Protein AF-A0A954R7M9-F1 (afdb_monomer)

pLDDT: mean 85.16, std 16.56, range [44.38, 98.75]

Sequence (136 aa):
MPFRSSNTMTMVAALWLSSCLFTLSLAQTPRSELFAELARVADGQTDAAPILQKLIHSRPGHLQLPPGTYRLERTVEIDLAQTGYLSLTGSSASQLVMSGAGPALRFKGSHFKSADPPGFSEQVWDQERMPVVKGI

Secondary structure (DSSP, 8-state):
---------------------------PPPHHHHHHHHHHTTEEEEE-HHHHHHHHHT--SEEEPPSEEEEESSPEEEEHHHH-S-EEE--TTEEEEE-SSS-SEEEE----S-SSGGGS-HHHHHH-PPPEEE--

Mean predicted aligned error: 10.74 Å

Foldseek 3Di:
DDDDDDDDDDDDDDDPDDPPPPPPPPPLDDVVVLLVVLVVQLAQPRANQVSLLSNQLVLPLEAEHEAGEHEHQDEREREQLRNFEYEYEYDLRYYYHYDHPDDNYDYDYDQDFDPDPVSDDPSCVRGVPDHHYYND

Radius of gyration: 27.29 Å; Cα contacts (8 Å, |Δi|>4): 220; chains: 1; bounding box: 77×72×41 Å

Structure (mmCIF, N/CA/C/O backbone):
data_AF-A0A954R7M9-F1
#
_entry.id   AF-A0A954R7M9-F1
#
loop_
_atom_site.group_PDB
_atom_site.id
_atom_site.type_symbol
_atom_site.label_atom_id
_atom_site.label_alt_id
_atom_site.label_comp_id
_atom_site.label_asym_id
_atom_site.label_entity_id
_atom_site.label_seq_id
_atom_site.pdbx_PDB_ins_code
_atom_site.Cartn_x
_atom_site.Cartn_y
_atom_site.Cartn_z
_atom_site.occupancy
_atom_site.B_iso_or_equiv
_atom_site.auth_seq_id
_atom_site.auth_comp_id
_atom_site.auth_asym_id
_atom_site.auth_atom_id
_atom_site.pdbx_PDB_model_num
ATOM 1 N N . MET A 1 1 ? 61.891 55.472 -21.941 1.00 47.22 1 MET A N 1
ATOM 2 C CA . MET A 1 1 ? 61.261 56.573 -21.169 1.00 47.22 1 MET A CA 1
ATOM 3 C C . MET A 1 1 ? 60.443 57.421 -22.134 1.00 47.22 1 MET A C 1
ATOM 5 O O . MET A 1 1 ? 60.923 57.533 -23.257 1.00 47.22 1 MET A O 1
ATOM 9 N N . PRO A 1 2 ? 59.318 58.063 -21.756 1.00 63.47 2 PRO A N 1
ATOM 10 C CA . PRO A 1 2 ? 58.515 58.034 -20.516 1.00 63.47 2 PRO A CA 1
ATOM 11 C C . PRO A 1 2 ? 57.087 57.478 -20.838 1.00 63.47 2 PRO A C 1
ATOM 13 O O . PRO A 1 2 ? 56.905 56.943 -21.918 1.00 63.47 2 PRO A O 1
ATOM 16 N N . PHE A 1 3 ? 56.027 57.439 -20.030 1.00 44.38 3 PHE A N 1
ATOM 17 C CA . PHE A 1 3 ? 55.562 58.266 -18.926 1.00 44.38 3 PHE A CA 1
ATOM 18 C C . PHE A 1 3 ? 54.542 57.470 -18.082 1.00 44.38 3 PHE A C 1
ATOM 20 O O . PHE A 1 3 ? 53.821 56.606 -18.570 1.00 44.38 3 PHE A O 1
ATOM 27 N N . ARG A 1 4 ? 54.552 57.785 -16.792 1.00 57.09 4 ARG A N 1
ATOM 28 C CA . ARG A 1 4 ? 53.851 57.209 -15.639 1.00 57.09 4 ARG A CA 1
ATOM 29 C C . ARG A 1 4 ? 52.415 57.731 -15.523 1.00 57.09 4 ARG A C 1
ATOM 31 O O . ARG A 1 4 ? 52.211 58.913 -15.760 1.00 57.09 4 ARG A O 1
ATOM 38 N N . SER A 1 5 ? 51.478 56.914 -15.033 1.00 52.69 5 SER A N 1
ATOM 39 C CA . SER A 1 5 ? 50.263 57.325 -14.290 1.00 52.69 5 SER A CA 1
ATOM 40 C C . SER A 1 5 ? 49.379 56.087 -14.071 1.00 52.69 5 SER A C 1
ATOM 42 O O . SER A 1 5 ? 49.219 55.319 -15.006 1.00 52.69 5 SER A O 1
ATOM 44 N N . SER A 1 6 ? 48.741 55.804 -12.940 1.00 55.00 6 SER A N 1
ATOM 45 C CA . SER A 1 6 ? 48.751 56.315 -11.567 1.00 55.00 6 SER A CA 1
ATOM 46 C C . SER A 1 6 ? 47.787 55.411 -10.767 1.00 55.00 6 SER A C 1
ATOM 48 O O . SER A 1 6 ? 46.896 54.826 -11.369 1.00 55.00 6 SER A O 1
ATOM 50 N N . ASN A 1 7 ? 47.994 55.329 -9.444 1.00 52.09 7 ASN A N 1
ATOM 51 C CA . ASN A 1 7 ? 46.965 55.356 -8.386 1.00 52.09 7 ASN A CA 1
ATOM 52 C C . ASN A 1 7 ? 45.834 54.294 -8.392 1.00 52.09 7 ASN A C 1
ATOM 54 O O . ASN A 1 7 ? 45.242 53.979 -9.405 1.00 52.09 7 ASN A O 1
ATOM 58 N N . THR A 1 8 ? 45.359 53.723 -7.290 1.00 56.16 8 THR A N 1
ATOM 59 C CA . THR A 1 8 ? 45.577 53.883 -5.848 1.00 56.16 8 THR A CA 1
ATOM 60 C C . THR A 1 8 ? 44.835 52.710 -5.212 1.00 56.16 8 THR A C 1
ATOM 62 O O . THR A 1 8 ? 43.708 52.402 -5.589 1.00 56.16 8 THR A O 1
ATOM 65 N N . MET A 1 9 ? 45.476 52.066 -4.247 1.00 52.47 9 MET A N 1
ATOM 66 C CA . MET A 1 9 ? 44.908 51.036 -3.389 1.00 52.47 9 MET A CA 1
ATOM 67 C C . MET A 1 9 ? 43.869 51.685 -2.461 1.00 52.47 9 MET A C 1
ATOM 69 O O . MET A 1 9 ? 44.231 52.514 -1.629 1.00 52.47 9 MET A O 1
ATOM 73 N N . THR A 1 10 ? 42.587 51.344 -2.604 1.00 55.53 10 THR A N 1
ATOM 74 C CA . THR A 1 10 ? 41.537 51.754 -1.658 1.00 55.53 10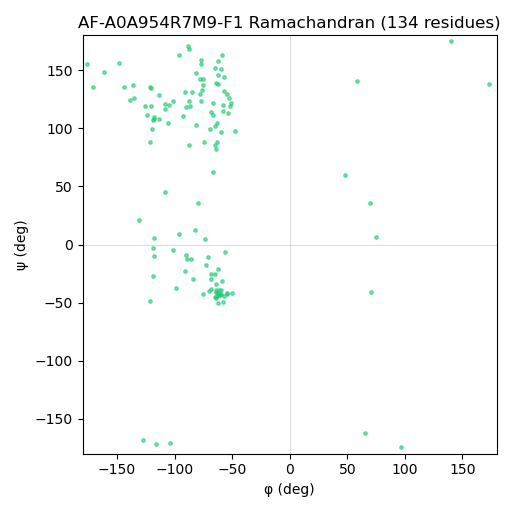 THR A CA 1
ATOM 75 C C . THR A 1 10 ? 40.921 50.506 -1.043 1.00 55.53 10 THR A C 1
ATOM 77 O O . THR A 1 10 ? 40.207 49.751 -1.698 1.00 55.53 10 THR A O 1
ATOM 80 N N . MET A 1 11 ? 41.258 50.284 0.229 1.00 50.91 11 MET A N 1
ATOM 81 C CA . MET A 1 11 ? 40.580 49.353 1.125 1.00 50.91 11 MET A CA 1
ATOM 82 C C . MET A 1 11 ? 39.078 49.650 1.144 1.00 50.91 11 MET A C 1
ATOM 84 O O . MET A 1 11 ? 38.679 50.760 1.490 1.00 50.91 11 MET A O 1
ATOM 88 N N . VAL A 1 12 ? 38.249 48.642 0.871 1.00 55.72 12 VAL A N 1
ATOM 89 C CA . VAL A 1 12 ? 36.844 48.635 1.292 1.00 55.72 12 VAL A CA 1
ATOM 90 C C . VAL A 1 12 ? 36.651 47.422 2.189 1.00 55.72 12 VAL A C 1
ATOM 92 O O . VAL A 1 12 ? 36.540 46.286 1.734 1.00 55.72 12 VAL A O 1
ATOM 95 N N . ALA A 1 13 ? 36.666 47.685 3.493 1.00 53.31 13 ALA A N 1
ATOM 96 C CA . ALA A 1 13 ? 36.197 46.767 4.513 1.00 53.31 13 ALA A CA 1
ATOM 97 C C . ALA A 1 13 ? 34.670 46.660 4.386 1.00 53.31 13 ALA A C 1
ATOM 99 O O . ALA A 1 13 ? 33.940 47.547 4.824 1.00 53.31 13 ALA A O 1
ATOM 100 N N . ALA A 1 14 ? 34.188 45.597 3.745 1.00 50.03 14 ALA A N 1
ATOM 101 C CA . ALA A 1 14 ? 32.770 45.272 3.708 1.00 50.03 14 ALA A CA 1
ATOM 102 C C . ALA A 1 14 ? 32.449 44.313 4.861 1.00 50.03 14 ALA A C 1
ATOM 104 O O . ALA A 1 14 ? 32.891 43.164 4.888 1.00 50.03 14 ALA A O 1
ATOM 105 N N . LEU A 1 15 ? 31.703 44.836 5.834 1.00 49.03 15 LEU A N 1
ATOM 106 C CA . LEU A 1 15 ? 31.050 44.093 6.903 1.00 49.03 15 LEU A CA 1
ATOM 107 C C . LEU A 1 15 ? 30.182 42.978 6.306 1.00 49.03 15 LEU A C 1
ATOM 109 O O . LEU A 1 15 ? 29.170 43.247 5.661 1.00 49.03 15 LEU A O 1
ATOM 113 N N . TRP A 1 16 ? 30.560 41.727 6.553 1.00 50.31 16 TRP A N 1
ATOM 114 C CA . TRP A 1 16 ? 29.715 40.571 6.274 1.00 50.31 16 TRP A CA 1
ATOM 115 C C . TRP A 1 16 ? 28.603 40.513 7.325 1.00 50.31 16 TRP A C 1
ATOM 117 O O . TRP A 1 16 ? 28.757 39.905 8.383 1.00 50.31 16 TRP A O 1
ATOM 127 N N . LEU A 1 17 ? 27.486 41.196 7.058 1.00 51.44 17 LEU A N 1
ATOM 128 C CA . LEU A 1 17 ? 26.254 40.989 7.810 1.00 51.44 17 LEU A CA 1
ATOM 129 C C . LEU A 1 17 ? 25.727 39.581 7.528 1.00 51.44 17 LEU A C 1
ATOM 131 O O . LEU A 1 17 ? 25.466 39.196 6.390 1.00 51.44 17 LEU A O 1
ATOM 135 N N . SER A 1 18 ? 25.597 38.841 8.622 1.00 55.69 18 SER A N 1
ATOM 136 C CA . SER A 1 18 ? 25.050 37.500 8.750 1.00 55.69 18 SER A CA 1
ATOM 137 C C . SER A 1 18 ? 23.706 37.355 8.024 1.00 55.69 18 SER A C 1
ATOM 139 O O . SER A 1 18 ? 22.653 37.714 8.549 1.00 55.69 18 SER A O 1
ATOM 141 N N . SER A 1 19 ? 23.739 36.823 6.802 1.00 52.59 19 SER A N 1
ATOM 142 C CA . SER A 1 19 ? 22.554 36.309 6.123 1.00 52.59 19 SER A CA 1
ATOM 143 C C . SER A 1 19 ? 22.392 34.852 6.542 1.00 52.59 19 SER A C 1
ATOM 145 O O . SER A 1 19 ? 22.896 33.936 5.891 1.00 52.59 19 SER A O 1
ATOM 147 N N . CYS A 1 20 ? 21.726 34.636 7.680 1.00 49.03 20 CYS A N 1
ATOM 148 C CA . CYS A 1 20 ? 21.123 33.345 7.994 1.00 49.03 20 CYS A CA 1
ATOM 149 C C . CYS A 1 20 ? 20.022 33.092 6.958 1.00 49.03 20 CYS A C 1
ATOM 151 O O . CYS A 1 20 ? 18.845 33.366 7.186 1.00 49.03 20 CYS A O 1
ATOM 153 N N . LEU A 1 21 ? 20.427 32.595 5.791 1.00 55.34 21 LEU A N 1
ATOM 1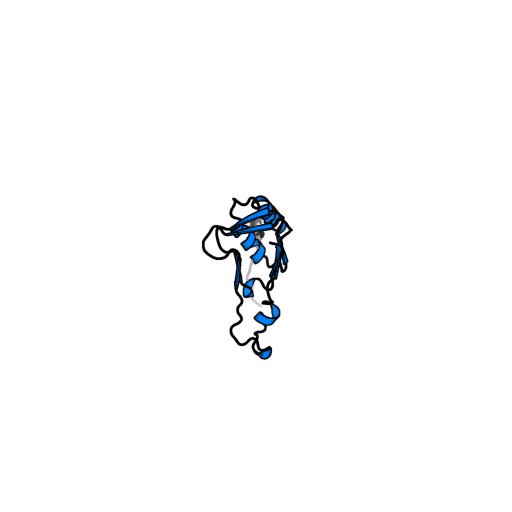54 C CA . LEU A 1 21 ? 19.556 31.935 4.837 1.00 55.34 21 LEU A CA 1
ATOM 155 C C . LEU A 1 21 ? 18.966 30.730 5.565 1.00 55.34 21 LEU A C 1
ATOM 157 O O . LEU A 1 21 ? 19.605 29.685 5.692 1.00 55.34 21 LEU A O 1
ATOM 161 N N . PHE A 1 22 ? 17.761 30.910 6.100 1.00 55.62 22 PHE A N 1
ATOM 162 C CA . PHE A 1 22 ? 16.929 29.829 6.599 1.00 55.62 22 PHE A CA 1
ATOM 163 C C . PHE A 1 22 ? 16.605 28.957 5.386 1.00 55.62 22 PHE A C 1
ATOM 165 O O . PHE A 1 22 ? 15.660 29.204 4.638 1.00 55.62 22 PHE A O 1
ATOM 172 N N . THR A 1 23 ? 17.480 27.995 5.112 1.00 59.47 23 THR A N 1
ATOM 173 C CA . THR A 1 23 ? 17.232 26.970 4.113 1.00 59.47 23 THR A CA 1
ATOM 174 C C . THR A 1 23 ? 16.050 26.174 4.639 1.00 59.47 23 THR A C 1
ATOM 176 O O . THR A 1 23 ? 16.165 25.396 5.583 1.00 59.47 23 THR A O 1
ATOM 179 N N . LEU A 1 24 ? 14.870 26.442 4.079 1.00 52.69 24 LEU A N 1
ATOM 180 C CA . LEU A 1 24 ? 13.691 25.621 4.284 1.00 52.69 24 LEU A CA 1
ATOM 181 C C . LEU A 1 24 ? 14.010 24.263 3.654 1.00 52.69 24 LEU A C 1
ATOM 183 O O . LEU A 1 24 ? 13.776 24.035 2.469 1.00 52.69 24 LEU A O 1
ATOM 187 N N . SER A 1 25 ? 14.658 23.396 4.429 1.00 54.72 25 SER A N 1
ATOM 188 C CA . SER A 1 25 ? 14.875 22.010 4.058 1.00 54.72 25 SER A CA 1
ATOM 189 C C . SER A 1 25 ? 13.493 21.418 3.826 1.00 54.72 25 SER A C 1
ATOM 191 O O . SER A 1 25 ? 12.685 21.345 4.755 1.00 54.72 25 SER A O 1
ATOM 193 N N . LEU A 1 26 ? 13.203 21.030 2.583 1.00 58.62 26 LEU A N 1
ATOM 194 C CA . LEU A 1 26 ? 12.094 20.142 2.247 1.00 58.62 26 LEU A CA 1
ATOM 195 C C . LEU A 1 26 ? 12.409 18.762 2.838 1.00 58.62 26 LEU A C 1
ATOM 197 O O . LEU A 1 26 ? 12.629 17.796 2.110 1.00 58.62 26 LEU A O 1
ATOM 201 N N . ALA A 1 27 ? 12.526 18.684 4.162 1.00 63.06 27 ALA A N 1
ATOM 202 C CA . ALA A 1 27 ? 12.742 17.444 4.866 1.00 63.06 27 ALA A CA 1
ATOM 203 C C . ALA A 1 27 ? 11.506 16.592 4.593 1.00 63.06 27 ALA A C 1
ATOM 205 O O . ALA A 1 27 ? 10.411 16.866 5.084 1.00 63.06 27 ALA A O 1
ATOM 206 N N . GLN A 1 28 ? 11.673 15.603 3.719 1.00 71.69 28 GLN A N 1
ATOM 207 C CA . GLN A 1 28 ? 10.660 14.589 3.491 1.00 71.69 28 GLN A CA 1
ATOM 208 C C . GLN A 1 28 ? 10.329 13.969 4.849 1.00 71.69 28 GLN A C 1
ATOM 210 O O . GLN A 1 28 ? 11.244 13.588 5.581 1.00 71.69 28 GLN A O 1
ATOM 215 N N . THR A 1 29 ? 9.038 13.893 5.189 1.00 81.75 29 THR A N 1
ATOM 216 C CA . THR A 1 29 ? 8.591 13.247 6.427 1.00 81.75 29 THR A CA 1
ATOM 217 C C . THR A 1 29 ? 9.231 11.861 6.506 1.00 81.75 29 THR A C 1
ATOM 219 O O . THR A 1 29 ? 9.059 11.064 5.573 1.00 81.75 29 THR A O 1
ATOM 222 N N . PRO A 1 30 ? 10.001 11.562 7.565 1.00 91.38 30 PRO A N 1
ATOM 223 C CA . PRO A 1 30 ? 10.681 10.288 7.664 1.00 91.38 30 PRO A CA 1
ATOM 224 C C . PRO A 1 30 ? 9.648 9.164 7.707 1.00 91.38 30 PRO A C 1
ATOM 226 O O . PRO A 1 30 ? 8.561 9.289 8.274 1.00 91.38 30 PRO A O 1
ATOM 229 N N . ARG A 1 31 ? 9.994 8.021 7.113 1.00 91.00 31 ARG A N 1
ATOM 230 C CA . ARG A 1 31 ? 9.063 6.893 6.983 1.00 91.00 31 ARG A CA 1
ATOM 231 C C . ARG A 1 31 ? 8.548 6.394 8.340 1.00 91.00 31 ARG A C 1
ATOM 233 O O . ARG A 1 31 ? 7.411 5.947 8.427 1.00 91.00 31 ARG A O 1
ATOM 240 N N . SER A 1 32 ? 9.356 6.501 9.396 1.00 93.50 32 SER A N 1
ATOM 241 C CA . SER A 1 32 ? 8.961 6.168 10.770 1.00 93.50 32 SER A CA 1
ATOM 242 C C . SER A 1 32 ? 7.781 7.002 11.268 1.00 93.50 32 SER A C 1
ATOM 244 O O . SER A 1 32 ? 6.890 6.462 11.917 1.00 93.50 32 SER A O 1
ATOM 246 N N . GLU A 1 33 ? 7.739 8.292 10.933 1.00 95.06 33 GLU A N 1
ATOM 247 C CA . GLU A 1 33 ? 6.620 9.167 11.287 1.00 95.06 33 GLU A CA 1
ATOM 248 C C . GLU A 1 33 ? 5.366 8.818 10.487 1.00 95.06 33 GLU A C 1
ATOM 250 O O . GLU A 1 33 ? 4.286 8.745 11.066 1.00 95.06 33 GLU A O 1
ATOM 255 N N . LEU A 1 34 ? 5.505 8.497 9.194 1.00 95.94 34 LEU A N 1
ATOM 256 C CA . LEU A 1 34 ? 4.376 8.033 8.379 1.00 95.94 34 LEU A CA 1
ATOM 257 C C . LEU A 1 34 ? 3.769 6.731 8.919 1.00 95.94 34 LEU A C 1
ATOM 259 O O . LEU A 1 34 ? 2.553 6.580 8.919 1.00 95.94 34 LEU A O 1
ATOM 263 N N . PHE A 1 35 ? 4.589 5.794 9.402 1.00 95.44 35 PHE A N 1
ATOM 264 C CA . PHE A 1 35 ? 4.087 4.575 10.045 1.00 95.44 35 PHE A CA 1
ATOM 265 C C . PHE A 1 35 ? 3.407 4.851 11.387 1.00 95.44 35 PHE A C 1
ATOM 267 O O . PHE A 1 35 ? 2.390 4.228 11.687 1.00 95.44 35 PHE A O 1
ATOM 274 N N . ALA A 1 36 ? 3.938 5.780 12.185 1.00 96.12 36 ALA A N 1
ATOM 275 C CA . ALA A 1 36 ? 3.298 6.194 13.429 1.00 96.12 36 ALA A CA 1
ATOM 276 C C . ALA A 1 36 ? 1.935 6.853 13.163 1.00 96.12 36 ALA A C 1
ATOM 278 O O . ALA A 1 36 ? 0.957 6.554 13.846 1.00 96.12 36 ALA A O 1
ATOM 279 N N . GLU A 1 37 ? 1.847 7.704 12.140 1.00 96.69 37 GLU A N 1
ATOM 280 C CA . GLU A 1 37 ? 0.593 8.308 11.690 1.00 96.69 37 GLU A CA 1
ATOM 281 C C . GLU A 1 37 ? -0.380 7.244 11.168 1.00 96.69 37 GLU A C 1
ATOM 283 O O . GLU A 1 37 ? -1.535 7.217 11.589 1.00 96.69 37 GLU A O 1
ATOM 288 N N . LEU A 1 38 ? 0.098 6.306 10.341 1.00 96.50 38 LEU A N 1
ATOM 289 C CA . LEU A 1 38 ? -0.703 5.197 9.824 1.00 96.50 38 LEU A CA 1
ATOM 290 C C . LEU A 1 38 ? -1.310 4.360 10.961 1.00 96.50 38 LEU A C 1
ATOM 292 O O . LEU A 1 38 ? -2.486 4.018 10.913 1.00 96.50 38 LEU A O 1
ATOM 296 N N . ALA A 1 39 ? -0.528 4.047 11.996 1.00 95.31 39 ALA A N 1
ATOM 297 C CA . ALA A 1 39 ? -1.010 3.293 13.151 1.00 95.31 39 ALA A CA 1
ATOM 298 C C . ALA A 1 39 ? -2.096 4.047 13.936 1.00 95.31 39 ALA A C 1
ATOM 300 O O . ALA A 1 39 ? -3.027 3.426 14.442 1.00 95.31 39 ALA A O 1
ATOM 301 N N . ARG A 1 40 ? -2.015 5.382 14.013 1.00 96.88 40 ARG A N 1
ATOM 302 C CA . ARG A 1 40 ? -3.030 6.209 14.687 1.00 96.88 40 ARG A CA 1
ATOM 303 C C . ARG A 1 40 ? -4.369 6.236 13.956 1.00 96.88 40 ARG A C 1
ATOM 305 O O . ARG A 1 40 ? -5.384 6.399 14.619 1.00 96.88 40 ARG A O 1
ATOM 312 N N . VAL A 1 41 ? -4.367 6.092 12.630 1.00 97.50 41 VAL A N 1
ATOM 313 C CA . VAL A 1 41 ? -5.583 6.094 11.792 1.00 97.50 41 VAL A CA 1
ATOM 314 C C . VAL A 1 41 ? -6.102 4.686 11.481 1.00 97.50 41 VAL A C 1
ATOM 316 O O . VAL A 1 41 ? -7.002 4.520 10.665 1.00 97.50 41 VAL A O 1
ATOM 319 N N . ALA A 1 42 ? -5.547 3.651 12.118 1.00 96.44 42 ALA A N 1
ATOM 320 C CA . ALA A 1 42 ? -5.960 2.257 11.948 1.00 96.44 42 ALA A CA 1
ATOM 321 C C . ALA A 1 42 ? -7.239 1.911 12.751 1.00 96.44 42 ALA A C 1
ATOM 323 O O . ALA A 1 42 ? -7.367 0.814 13.302 1.00 96.44 42 ALA A O 1
ATOM 324 N N . ASP A 1 43 ? -8.169 2.865 12.848 1.00 96.69 43 ASP A N 1
ATOM 325 C CA . ASP A 1 43 ? -9.367 2.861 13.697 1.00 96.69 43 ASP A CA 1
ATOM 326 C C . ASP A 1 43 ? -10.667 2.503 12.944 1.00 96.69 43 ASP A C 1
ATOM 328 O O . ASP A 1 43 ? -11.728 2.370 13.553 1.00 96.69 43 ASP A O 1
ATOM 332 N N . GLY A 1 44 ? -10.597 2.340 11.620 1.00 97.44 44 GLY A N 1
ATOM 333 C CA . GLY A 1 44 ? -11.735 2.084 10.737 1.00 97.44 44 GLY A CA 1
ATOM 334 C C . GLY A 1 44 ? -12.626 3.299 10.460 1.00 97.44 44 GLY A C 1
ATOM 335 O O . GLY A 1 44 ? -13.653 3.145 9.802 1.00 97.44 44 GLY A O 1
ATOM 336 N N . GLN A 1 45 ? -12.248 4.492 10.921 1.00 98.00 45 GLN A N 1
ATOM 337 C CA . GLN A 1 45 ? -13.033 5.725 10.815 1.00 98.00 45 GLN A CA 1
ATOM 338 C C . GLN A 1 45 ? -12.278 6.821 10.065 1.00 98.00 45 GLN A C 1
ATOM 340 O O . GLN A 1 45 ? -12.809 7.438 9.135 1.00 98.00 45 GLN A O 1
ATOM 345 N N . THR A 1 46 ? -11.027 7.052 10.442 1.00 98.44 46 THR A N 1
ATOM 346 C CA . THR A 1 46 ? -10.183 8.086 9.854 1.00 98.44 46 THR A CA 1
ATOM 347 C C . THR A 1 46 ? -9.701 7.645 8.468 1.00 98.44 46 THR A C 1
ATOM 349 O O . THR A 1 46 ? -9.330 6.488 8.274 1.00 98.44 46 THR A O 1
ATOM 352 N N . ASP A 1 47 ? -9.711 8.554 7.482 1.00 98.56 47 ASP A N 1
ATOM 353 C CA . ASP A 1 47 ? -9.231 8.240 6.128 1.00 98.56 47 ASP A CA 1
ATOM 354 C C . ASP A 1 47 ? -7.714 7.985 6.126 1.00 98.56 47 ASP A C 1
ATOM 356 O O . ASP A 1 47 ? -6.903 8.896 6.311 1.00 98.56 47 ASP A O 1
ATOM 360 N N . ALA A 1 48 ? -7.327 6.734 5.888 1.00 98.50 48 ALA A N 1
ATOM 361 C CA . ALA A 1 48 ? -5.941 6.281 5.838 1.00 98.50 48 ALA A CA 1
ATOM 362 C C . ALA A 1 48 ? -5.319 6.383 4.433 1.00 98.50 48 ALA A C 1
ATOM 364 O O . ALA A 1 48 ? -4.094 6.277 4.290 1.00 98.50 48 ALA A O 1
ATOM 365 N N . ALA A 1 49 ? -6.124 6.619 3.388 1.00 98.56 49 ALA A N 1
ATOM 366 C CA . ALA A 1 49 ? -5.653 6.673 2.003 1.00 98.56 49 ALA A CA 1
ATOM 367 C C . ALA A 1 49 ? -4.495 7.670 1.755 1.00 98.56 49 ALA A C 1
ATOM 369 O O . ALA A 1 49 ? -3.542 7.296 1.065 1.00 98.56 49 ALA A O 1
ATOM 370 N N . PRO A 1 50 ? -4.480 8.901 2.318 1.00 98.19 50 PRO A N 1
ATOM 371 C CA . PRO A 1 50 ? -3.397 9.856 2.073 1.00 98.19 50 PRO A CA 1
ATOM 372 C C . PRO A 1 50 ? -2.043 9.361 2.597 1.00 98.19 50 PRO A C 1
ATOM 374 O O . PRO A 1 50 ? -1.010 9.568 1.958 1.00 98.19 50 PRO A O 1
ATOM 377 N N . ILE A 1 51 ? -2.042 8.713 3.763 1.00 98.00 51 ILE A N 1
ATOM 378 C CA . ILE A 1 51 ? -0.824 8.244 4.434 1.00 98.00 51 ILE A CA 1
ATOM 379 C C . ILE A 1 51 ? -0.288 6.997 3.728 1.00 98.00 51 ILE A C 1
ATOM 381 O O . ILE A 1 51 ? 0.911 6.919 3.449 1.00 98.00 51 ILE A O 1
ATOM 385 N N . LEU A 1 52 ? -1.172 6.068 3.345 1.00 97.50 52 LEU A N 1
ATOM 386 C CA . LEU A 1 52 ? -0.801 4.911 2.527 1.00 97.50 52 LEU A CA 1
ATOM 387 C C . LEU A 1 52 ? -0.205 5.334 1.181 1.00 97.50 52 LEU A C 1
ATOM 389 O O . LEU A 1 52 ? 0.838 4.809 0.789 1.00 97.50 52 LEU A O 1
ATOM 393 N N . GLN A 1 53 ? -0.790 6.334 0.514 1.00 97.81 53 GLN A N 1
ATOM 394 C CA . GLN A 1 53 ? -0.256 6.854 -0.747 1.00 97.81 53 GLN A CA 1
ATOM 395 C C . GLN A 1 53 ? 1.163 7.422 -0.576 1.00 97.81 53 GLN A C 1
ATOM 397 O O . GLN A 1 53 ? 2.047 7.129 -1.381 1.00 97.81 53 GLN A O 1
ATOM 402 N N . LYS A 1 54 ? 1.421 8.188 0.496 1.00 96.88 54 LYS A N 1
ATOM 403 C CA . LYS A 1 54 ? 2.771 8.693 0.816 1.00 96.88 54 LYS A CA 1
ATOM 404 C C . LYS A 1 54 ? 3.765 7.554 1.064 1.00 96.88 54 LYS A C 1
ATOM 406 O O . LYS A 1 54 ? 4.885 7.604 0.557 1.00 96.88 54 LYS A O 1
ATOM 411 N N . LEU A 1 55 ? 3.365 6.522 1.812 1.00 96.81 55 LEU A N 1
ATOM 412 C CA . LEU A 1 55 ? 4.210 5.353 2.077 1.00 96.81 55 LEU A CA 1
ATOM 413 C C . LEU A 1 55 ? 4.570 4.610 0.787 1.00 96.81 55 LEU A C 1
ATOM 415 O O . LEU A 1 55 ? 5.738 4.275 0.595 1.00 96.81 55 LEU A O 1
ATOM 419 N N . ILE A 1 56 ? 3.614 4.421 -0.122 1.00 95.94 56 ILE A N 1
ATOM 420 C CA . ILE A 1 56 ? 3.835 3.785 -1.429 1.00 95.94 56 ILE A CA 1
ATOM 421 C C . ILE A 1 56 ? 4.775 4.621 -2.302 1.00 95.94 56 ILE A C 1
ATOM 423 O O . ILE A 1 56 ? 5.742 4.089 -2.849 1.00 95.94 56 ILE A O 1
ATOM 427 N N . HIS A 1 57 ? 4.572 5.940 -2.365 1.00 95.00 57 HIS A N 1
ATOM 428 C CA . HIS A 1 57 ? 5.466 6.844 -3.097 1.00 95.00 57 HIS A CA 1
ATOM 429 C C . HIS A 1 57 ? 6.896 6.868 -2.542 1.00 95.00 57 HIS A C 1
ATOM 431 O O . HIS A 1 57 ? 7.825 7.194 -3.276 1.00 95.00 57 HIS A O 1
ATOM 437 N N . SER A 1 58 ? 7.108 6.462 -1.284 1.00 92.56 58 SER A N 1
ATOM 438 C CA . SER A 1 58 ? 8.451 6.306 -0.707 1.00 92.56 58 SER A CA 1
ATOM 439 C C . SER A 1 58 ? 9.226 5.081 -1.225 1.00 92.56 58 SER A C 1
ATOM 441 O O . SER A 1 58 ? 10.317 4.808 -0.718 1.00 92.56 58 SER A O 1
ATOM 443 N N . ARG A 1 59 ? 8.663 4.344 -2.201 1.00 88.88 59 ARG A N 1
ATOM 444 C CA . ARG A 1 59 ? 9.230 3.160 -2.876 1.00 88.88 59 ARG A CA 1
ATOM 445 C C . ARG A 1 59 ? 9.809 2.130 -1.903 1.00 88.88 59 ARG A C 1
ATOM 447 O O . ARG A 1 59 ? 11.002 1.836 -1.942 1.00 88.88 59 ARG A O 1
ATOM 454 N N . PRO A 1 60 ? 8.997 1.585 -0.986 1.00 83.50 60 PRO A N 1
ATOM 455 C CA . PRO A 1 60 ? 9.526 0.751 0.083 1.00 83.50 60 PRO A CA 1
ATOM 456 C C . PRO A 1 60 ? 9.977 -0.634 -0.409 1.00 83.50 60 PRO A C 1
ATOM 458 O O . PRO A 1 60 ? 10.689 -1.322 0.317 1.00 83.50 60 PRO A O 1
ATOM 461 N N . GLY A 1 61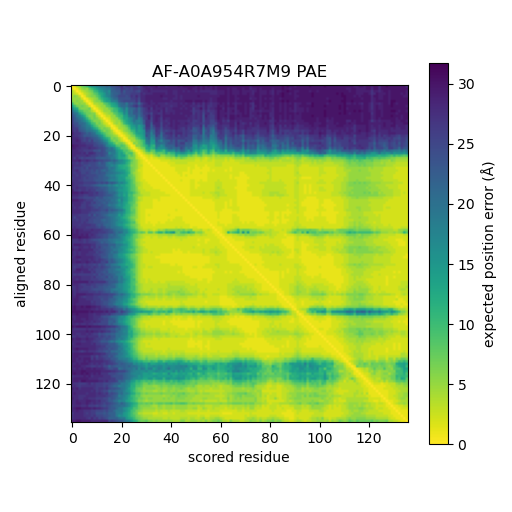 ? 9.536 -1.079 -1.595 1.00 91.19 61 GLY A N 1
ATOM 462 C CA . GLY A 1 61 ? 9.681 -2.457 -2.085 1.00 91.19 61 GLY A CA 1
ATOM 463 C C . GLY A 1 61 ? 8.793 -3.454 -1.326 1.00 91.19 61 GLY A C 1
ATOM 464 O O . GLY A 1 61 ? 8.138 -4.305 -1.924 1.00 91.19 61 GLY A O 1
ATOM 465 N N . HIS A 1 62 ? 8.710 -3.299 -0.004 1.00 93.75 62 HIS A N 1
ATOM 466 C CA . HIS A 1 62 ? 7.864 -4.053 0.907 1.00 93.75 62 HIS A CA 1
ATOM 467 C C . HIS A 1 62 ? 7.239 -3.126 1.959 1.00 93.75 62 HIS A C 1
ATOM 469 O O . HIS A 1 62 ? 7.944 -2.434 2.694 1.00 93.75 62 HIS A O 1
ATOM 475 N N . LEU A 1 63 ? 5.912 -3.132 2.051 1.00 94.81 63 LEU A N 1
ATOM 476 C CA . LEU A 1 63 ? 5.122 -2.374 3.012 1.00 94.81 63 LEU A CA 1
ATOM 477 C C . LEU A 1 63 ? 4.352 -3.351 3.906 1.00 94.81 63 LEU A C 1
ATOM 479 O O . LEU A 1 63 ? 3.389 -3.972 3.464 1.00 94.81 63 LEU A O 1
ATOM 483 N N . GLN A 1 64 ? 4.772 -3.457 5.167 1.00 95.00 64 GLN A N 1
ATOM 484 C CA . GLN A 1 64 ? 4.049 -4.213 6.187 1.00 95.00 64 GLN A CA 1
ATOM 485 C C . GLN A 1 64 ? 3.060 -3.287 6.895 1.00 95.00 64 GLN A C 1
ATOM 487 O O . GLN A 1 64 ? 3.465 -2.321 7.543 1.00 95.00 64 GLN A O 1
ATOM 492 N N . LEU A 1 65 ? 1.775 -3.601 6.801 1.00 95.31 65 LEU A N 1
ATOM 493 C CA . LEU A 1 65 ? 0.728 -2.935 7.556 1.00 95.31 65 LEU A CA 1
ATOM 494 C C . LEU A 1 65 ? 0.714 -3.468 8.997 1.00 95.31 65 LEU A C 1
ATOM 496 O O . LEU A 1 65 ? 0.687 -4.692 9.199 1.00 95.31 65 LEU A O 1
ATOM 500 N N . PRO A 1 66 ? 0.724 -2.574 10.001 1.00 93.56 66 PRO A N 1
ATOM 501 C CA . PRO A 1 66 ? 0.371 -2.931 11.368 1.00 93.56 66 PRO A CA 1
ATOM 502 C C . PRO A 1 66 ? -1.059 -3.504 11.464 1.00 93.56 66 PRO A C 1
ATOM 504 O O . PRO A 1 66 ? -1.862 -3.343 10.539 1.00 93.56 66 PRO A O 1
ATOM 507 N N . PRO A 1 67 ? -1.408 -4.186 12.569 1.00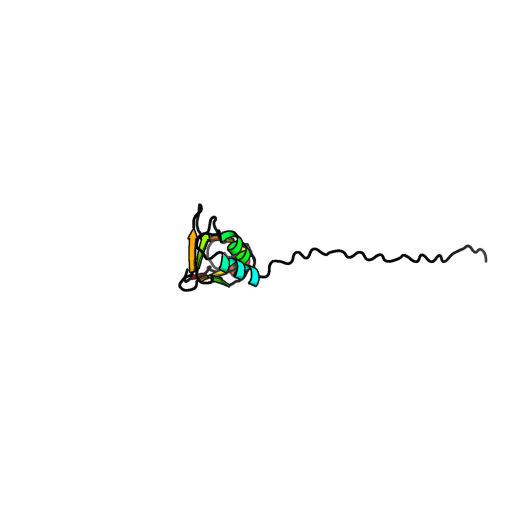 94.88 67 PRO A N 1
ATOM 508 C CA . PRO A 1 67 ? -2.794 -4.549 12.853 1.00 94.88 67 PRO A CA 1
ATOM 509 C C . PRO A 1 67 ? -3.694 -3.313 12.898 1.00 94.88 67 PRO A C 1
ATOM 511 O O . PRO A 1 67 ? -3.284 -2.268 13.404 1.00 94.88 67 PRO A O 1
ATOM 514 N N . GLY A 1 68 ? -4.930 -3.454 12.427 1.00 96.00 68 GLY A N 1
ATOM 515 C CA . GLY A 1 68 ? -5.936 -2.401 12.495 1.00 96.00 68 GLY A CA 1
ATOM 516 C C . GLY A 1 68 ? -6.787 -2.311 11.236 1.00 96.00 68 GLY A C 1
ATOM 517 O O . GLY A 1 68 ? -6.571 -3.021 10.252 1.00 96.00 68 GLY A O 1
ATOM 518 N N . THR A 1 69 ? -7.788 -1.438 11.286 1.00 97.75 69 THR A N 1
ATOM 519 C CA . THR A 1 69 ? -8.733 -1.245 10.182 1.00 97.75 69 THR A CA 1
ATOM 520 C C . THR A 1 69 ? -8.458 0.094 9.520 1.00 97.75 69 THR A C 1
ATOM 522 O O . THR A 1 69 ? -8.529 1.135 10.160 1.00 97.75 69 THR A O 1
ATOM 525 N N . TYR A 1 70 ? -8.149 0.080 8.231 1.00 98.06 70 TYR A N 1
ATOM 526 C CA . TYR A 1 70 ? -7.812 1.273 7.463 1.00 98.06 70 TYR A CA 1
ATOM 527 C C . TYR A 1 70 ? -8.982 1.626 6.554 1.00 98.06 70 TYR A C 1
ATOM 529 O O . TYR A 1 70 ? -9.210 0.963 5.539 1.00 98.06 70 TYR A O 1
ATOM 537 N N . ARG A 1 71 ? -9.737 2.663 6.918 1.00 98.56 71 ARG A N 1
ATOM 538 C CA . ARG A 1 71 ? -10.797 3.192 6.059 1.00 98.56 71 ARG A CA 1
ATOM 539 C C . ARG A 1 71 ? -10.179 4.017 4.935 1.00 98.56 71 ARG A C 1
ATOM 541 O O . ARG A 1 71 ? -9.306 4.841 5.182 1.00 98.56 71 ARG A O 1
ATOM 548 N N . LEU A 1 72 ? -10.628 3.790 3.705 1.00 98.75 72 LEU A N 1
ATOM 549 C CA . LEU A 1 72 ? -10.133 4.461 2.506 1.00 98.75 72 LEU A CA 1
ATOM 550 C C . LEU A 1 72 ? -11.283 5.207 1.832 1.00 98.75 72 LEU A C 1
ATOM 552 O O . LEU A 1 72 ? -12.271 4.595 1.422 1.00 98.75 72 LEU A O 1
ATOM 556 N N . GLU A 1 73 ? -11.181 6.526 1.707 1.00 98.56 73 GLU A N 1
ATOM 557 C CA . GLU A 1 73 ? -12.177 7.340 0.984 1.00 98.56 73 GLU A CA 1
ATOM 558 C C . GLU A 1 73 ? -11.908 7.419 -0.522 1.00 98.56 73 GLU A C 1
ATOM 560 O O . GLU A 1 73 ? -12.759 7.849 -1.299 1.00 98.56 73 GLU A O 1
ATOM 565 N N . ARG A 1 74 ? -10.724 6.985 -0.951 1.00 98.44 74 ARG A N 1
ATOM 566 C CA . ARG A 1 74 ? -10.288 6.970 -2.347 1.00 98.44 74 ARG A CA 1
ATOM 567 C C . ARG A 1 74 ? -9.354 5.800 -2.602 1.00 98.44 74 ARG A C 1
ATOM 569 O O . ARG A 1 74 ? -8.685 5.320 -1.689 1.00 98.44 74 ARG A O 1
ATOM 576 N N . THR A 1 75 ? -9.294 5.392 -3.864 1.00 98.62 75 THR A N 1
ATOM 577 C CA . THR A 1 75 ? -8.348 4.383 -4.328 1.00 98.62 75 THR A CA 1
ATOM 578 C C . THR A 1 75 ? -6.919 4.811 -4.023 1.00 98.62 75 THR A C 1
ATOM 580 O O . THR A 1 75 ? -6.522 5.943 -4.307 1.00 98.62 75 THR A O 1
ATOM 583 N N . VAL A 1 76 ? -6.149 3.886 -3.459 1.00 98.25 76 VAL A N 1
ATOM 584 C CA . VAL A 1 76 ? -4.701 4.012 -3.326 1.00 98.25 76 VAL A CA 1
ATOM 585 C C . VAL A 1 76 ? -4.069 3.485 -4.612 1.00 98.25 76 VAL A C 1
ATOM 587 O O . VAL A 1 76 ? -4.261 2.324 -4.985 1.00 98.25 76 VAL A O 1
ATOM 590 N N . GLU A 1 77 ? -3.348 4.353 -5.312 1.00 97.88 77 GLU A N 1
ATOM 591 C CA . GLU A 1 77 ? -2.757 4.063 -6.617 1.00 97.88 77 GLU A CA 1
ATOM 592 C C . GLU A 1 77 ? -1.340 3.513 -6.468 1.00 97.88 77 GLU A C 1
ATOM 594 O O . GLU A 1 77 ? -0.496 4.102 -5.789 1.00 97.88 77 GLU A O 1
ATOM 599 N N . ILE A 1 78 ? -1.060 2.413 -7.161 1.00 96.94 78 ILE A N 1
ATOM 600 C CA . ILE A 1 78 ? 0.261 1.801 -7.265 1.00 96.94 78 ILE A CA 1
ATOM 601 C C . ILE A 1 78 ? 0.635 1.758 -8.745 1.00 96.94 78 ILE A C 1
ATOM 603 O O . ILE A 1 78 ? 0.337 0.797 -9.455 1.00 96.94 78 ILE A O 1
ATOM 607 N N . ASP A 1 79 ? 1.256 2.837 -9.218 1.00 95.50 79 ASP A N 1
ATOM 608 C CA . ASP A 1 79 ? 1.820 2.915 -10.565 1.00 95.50 79 ASP A CA 1
ATOM 609 C C . ASP A 1 79 ? 3.194 2.233 -10.570 1.00 95.50 79 ASP A C 1
ATOM 611 O O . ASP A 1 79 ? 4.172 2.800 -10.082 1.00 95.50 79 ASP A O 1
ATOM 615 N N . LEU A 1 80 ? 3.265 1.008 -11.097 1.00 94.12 80 LEU A N 1
ATOM 616 C CA . LEU A 1 80 ? 4.467 0.169 -11.043 1.00 94.12 80 LEU A CA 1
ATOM 617 C C . LEU A 1 80 ? 5.636 0.763 -11.836 1.00 94.12 80 LEU A C 1
ATOM 619 O O . LEU A 1 80 ? 6.785 0.530 -11.468 1.00 94.12 80 LEU A O 1
ATOM 623 N N . ALA A 1 81 ? 5.363 1.599 -12.843 1.00 92.19 81 ALA A N 1
ATOM 624 C CA . ALA A 1 81 ? 6.399 2.346 -13.553 1.00 92.19 81 ALA A CA 1
ATOM 625 C C . ALA A 1 81 ? 7.051 3.421 -12.664 1.00 92.19 81 ALA A C 1
ATOM 627 O O . ALA A 1 81 ? 8.190 3.824 -12.892 1.00 92.19 81 ALA A O 1
ATOM 628 N N . GLN A 1 82 ? 6.332 3.906 -11.645 1.00 92.06 82 GLN A N 1
ATOM 629 C CA . GLN A 1 82 ? 6.820 4.919 -10.710 1.00 92.06 82 GLN A CA 1
ATOM 630 C C . GLN A 1 82 ? 7.319 4.326 -9.398 1.00 92.06 82 GLN A C 1
ATOM 632 O O . GLN A 1 82 ? 8.262 4.863 -8.817 1.00 92.06 82 GLN A O 1
ATOM 637 N N . THR A 1 83 ? 6.668 3.288 -8.880 1.00 92.44 83 THR A N 1
ATOM 638 C CA . THR A 1 83 ? 6.984 2.701 -7.572 1.00 92.44 83 THR A CA 1
ATOM 639 C C . THR A 1 83 ? 7.996 1.571 -7.669 1.00 92.44 83 THR A C 1
ATOM 641 O O . THR A 1 83 ? 8.658 1.277 -6.674 1.00 92.44 83 THR A O 1
ATOM 644 N N . GLY A 1 84 ? 8.109 0.944 -8.841 1.00 92.06 84 GLY A N 1
ATOM 645 C CA . GLY A 1 84 ? 8.702 -0.376 -8.987 1.00 92.06 84 GLY A CA 1
ATOM 646 C C . GLY A 1 84 ? 7.866 -1.449 -8.291 1.00 92.06 84 GLY A C 1
ATOM 647 O O . GLY A 1 84 ? 6.691 -1.238 -7.960 1.00 92.06 84 GLY A O 1
ATOM 648 N N . TYR A 1 85 ? 8.490 -2.599 -8.042 1.00 90.50 85 TYR A N 1
ATOM 649 C CA . TYR A 1 85 ? 7.846 -3.727 -7.384 1.00 90.50 85 TYR A CA 1
ATOM 650 C C . TYR A 1 85 ? 7.419 -3.363 -5.958 1.00 90.50 85 TYR A C 1
ATOM 652 O O . TYR A 1 85 ? 8.159 -2.735 -5.199 1.00 90.50 85 TYR A O 1
ATOM 660 N N . LEU A 1 86 ? 6.217 -3.797 -5.579 1.00 93.75 86 LEU A N 1
ATOM 661 C CA . LEU A 1 86 ? 5.670 -3.585 -4.246 1.00 93.75 86 LEU A CA 1
ATOM 662 C C . LEU A 1 86 ? 5.041 -4.873 -3.721 1.00 93.75 86 LEU A C 1
ATOM 664 O O . LEU A 1 86 ? 4.155 -5.458 -4.345 1.00 93.75 86 LEU A O 1
ATOM 668 N N . SER A 1 87 ? 5.483 -5.278 -2.537 1.00 94.50 87 SER A N 1
ATOM 669 C CA . SER A 1 87 ? 4.779 -6.238 -1.693 1.00 94.50 87 SER A CA 1
ATOM 670 C C . SER A 1 87 ? 4.044 -5.489 -0.588 1.00 94.50 87 SER A C 1
ATOM 672 O O . 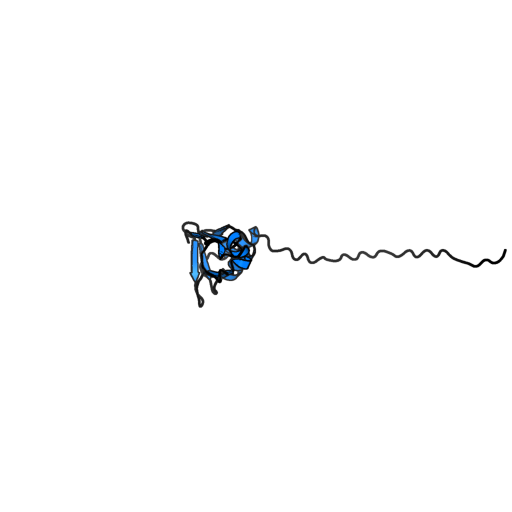SER A 1 87 ? 4.668 -4.745 0.164 1.00 94.50 87 SER A O 1
ATOM 674 N N . LEU A 1 88 ? 2.736 -5.684 -0.484 1.00 95.50 88 LEU A N 1
ATOM 675 C CA . LEU A 1 88 ? 1.901 -5.200 0.605 1.00 95.50 88 LEU A CA 1
ATOM 676 C C . LEU A 1 88 ? 1.480 -6.392 1.461 1.00 95.50 88 LEU A C 1
ATOM 678 O O . LEU A 1 88 ? 0.773 -7.292 1.002 1.00 95.50 88 LEU A O 1
ATOM 682 N N . THR A 1 89 ? 1.911 -6.405 2.711 1.00 96.12 89 THR A N 1
ATOM 683 C CA . THR A 1 89 ? 1.610 -7.488 3.642 1.00 96.12 89 THR A CA 1
ATOM 684 C C . THR A 1 89 ? 0.864 -6.943 4.844 1.00 96.12 89 THR A C 1
ATOM 686 O O . THR A 1 89 ? 1.224 -5.912 5.403 1.00 96.12 89 THR A O 1
ATOM 689 N N . GLY A 1 90 ? -0.193 -7.630 5.251 1.00 93.25 90 GLY A N 1
ATOM 690 C CA . GLY A 1 90 ? -0.893 -7.374 6.499 1.00 93.25 90 GLY A CA 1
ATOM 691 C C . GLY A 1 90 ? -0.407 -8.294 7.612 1.00 93.25 90 GLY A C 1
ATOM 692 O O . GLY A 1 90 ? 0.288 -9.291 7.390 1.00 93.25 90 GLY A O 1
ATOM 693 N N . SER A 1 91 ? -0.727 -7.912 8.839 1.00 83.31 91 SER A N 1
ATOM 694 C CA . SER A 1 91 ? -0.745 -8.826 9.980 1.00 83.31 91 SER A CA 1
ATOM 695 C C . SER A 1 91 ? -2.124 -9.495 10.061 1.00 83.31 91 SER A C 1
ATOM 697 O O . SER A 1 91 ? -3.062 -9.034 9.421 1.00 83.31 91 SER A O 1
ATOM 699 N N . SER A 1 92 ? -2.298 -10.536 10.880 1.00 74.88 92 SER A N 1
ATOM 700 C CA . SER A 1 92 ? -3.555 -11.308 10.982 1.00 74.88 92 SER A CA 1
ATOM 701 C C . SER A 1 92 ? -4.824 -10.504 11.328 1.00 74.88 92 SER A C 1
ATOM 703 O O . SER A 1 92 ? -5.908 -11.076 11.328 1.00 74.88 92 SER A O 1
ATOM 705 N N . ALA A 1 93 ? -4.709 -9.212 11.644 1.00 88.94 93 ALA A N 1
ATOM 706 C CA . ALA A 1 93 ? -5.824 -8.311 11.930 1.00 88.94 93 ALA A CA 1
ATOM 707 C C . ALA A 1 93 ? -5.743 -6.975 11.159 1.00 88.94 93 ALA A C 1
ATOM 709 O O . ALA A 1 93 ? -6.328 -5.980 11.586 1.00 88.94 93 ALA A O 1
ATOM 710 N N . SER A 1 94 ? -4.991 -6.915 10.059 1.00 95.81 94 SER A N 1
ATOM 711 C CA . SER A 1 94 ? -4.964 -5.755 9.161 1.00 95.81 94 SER A CA 1
ATOM 712 C C . SER A 1 94 ? -6.117 -5.856 8.162 1.00 95.81 94 SER A C 1
ATOM 714 O O . SER A 1 94 ? -6.285 -6.903 7.555 1.00 95.81 94 SER A O 1
ATOM 716 N N . GLN A 1 95 ? -6.898 -4.789 7.984 1.00 96.88 95 GLN A N 1
ATOM 717 C CA . GLN A 1 95 ? -8.025 -4.751 7.043 1.00 96.88 95 GLN A CA 1
ATOM 718 C C . GLN A 1 95 ? -8.043 -3.438 6.264 1.00 96.88 95 GLN A C 1
ATOM 720 O O . GLN A 1 95 ? -7.869 -2.368 6.847 1.00 96.88 95 GLN A O 1
ATOM 725 N N . LEU A 1 96 ? -8.307 -3.505 4.959 1.00 97.56 96 LEU A N 1
ATOM 726 C CA . LEU A 1 96 ? -8.552 -2.329 4.120 1.00 97.56 96 LEU A CA 1
ATOM 727 C C . LEU A 1 96 ? -10.047 -2.224 3.809 1.00 97.56 96 LEU A C 1
ATOM 729 O O . LEU A 1 96 ? -10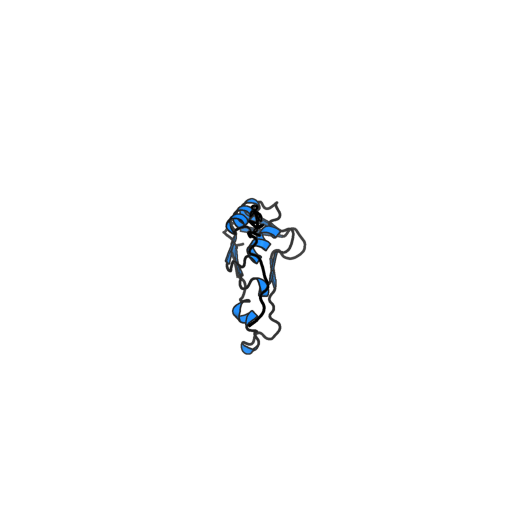.616 -3.119 3.188 1.00 97.56 96 LEU A O 1
ATOM 733 N N . VAL A 1 97 ? -10.680 -1.121 4.204 1.00 97.94 97 VAL A N 1
ATOM 734 C CA . VAL A 1 97 ? -12.118 -0.900 4.003 1.00 97.94 97 VAL A CA 1
ATOM 735 C C . VAL A 1 97 ? -12.323 0.254 3.034 1.00 97.94 97 VAL A C 1
ATOM 737 O O . VAL A 1 97 ? -12.113 1.416 3.380 1.00 97.94 97 VAL A O 1
ATOM 740 N N . MET A 1 98 ? -12.753 -0.059 1.812 1.00 98.38 98 MET A N 1
ATOM 741 C CA . MET A 1 98 ? -13.091 0.966 0.827 1.00 98.38 98 MET A CA 1
ATOM 742 C C . MET A 1 98 ? -14.454 1.585 1.145 1.00 98.38 98 MET A C 1
ATOM 744 O O . MET A 1 98 ? -15.457 0.881 1.230 1.00 98.38 98 MET A O 1
ATOM 748 N N . SER A 1 99 ? -14.484 2.905 1.308 1.00 98.12 99 SER A N 1
ATOM 749 C CA . SER A 1 99 ? -15.687 3.687 1.630 1.00 98.12 99 SER A CA 1
ATOM 750 C C . SER A 1 99 ? -16.061 4.717 0.560 1.00 98.12 99 SER A C 1
ATOM 752 O O . SER A 1 99 ? -17.143 5.294 0.621 1.00 98.12 99 SER A O 1
ATOM 754 N N . GLY A 1 100 ? -15.182 4.940 -0.422 1.00 96.94 100 GLY A N 1
ATOM 755 C CA . GLY A 1 100 ? -15.446 5.778 -1.592 1.00 96.94 100 GLY A CA 1
ATOM 756 C C . GLY A 1 100 ? -15.726 4.969 -2.859 1.00 96.94 100 GLY A C 1
ATOM 757 O O . GLY A 1 100 ? -15.831 3.744 -2.834 1.00 96.94 100 GLY A O 1
ATOM 758 N N . ALA A 1 101 ? -15.794 5.660 -3.996 1.00 97.19 101 ALA A N 1
ATOM 759 C CA . ALA A 1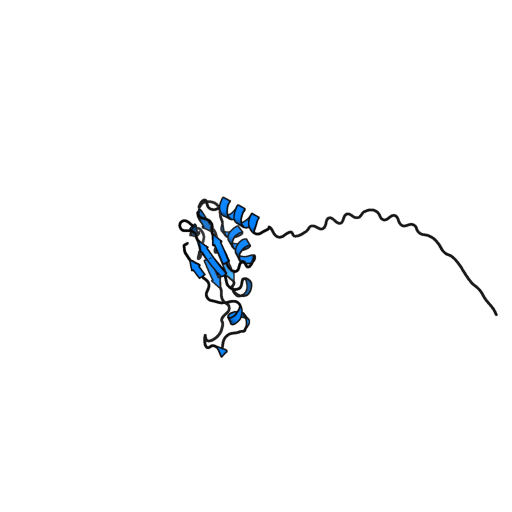 101 ? -15.935 5.014 -5.297 1.00 97.19 101 ALA A CA 1
ATOM 760 C C . ALA A 1 101 ? -14.612 4.384 -5.772 1.00 97.19 101 ALA A C 1
ATOM 762 O O . ALA A 1 101 ? -13.545 4.980 -5.626 1.00 97.19 101 ALA A O 1
ATOM 763 N N . GLY A 1 102 ? -14.701 3.215 -6.412 1.00 97.06 102 GLY A N 1
ATOM 764 C CA . GLY A 1 102 ? -13.555 2.503 -6.987 1.00 97.06 102 GLY A CA 1
ATOM 765 C C . GLY A 1 102 ? -12.983 1.405 -6.080 1.00 97.06 102 GLY A C 1
ATOM 766 O O . GLY A 1 102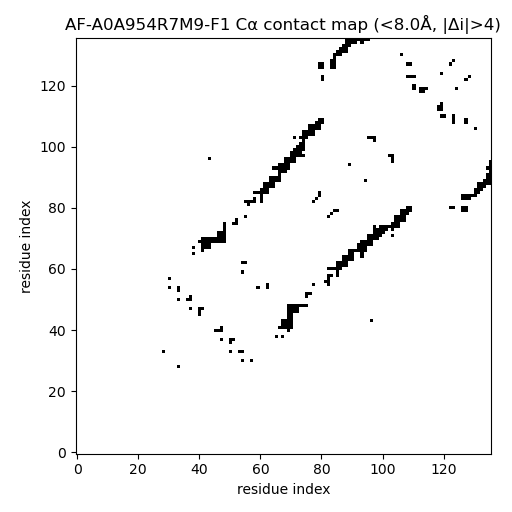 ? -13.570 1.080 -5.049 1.00 97.06 102 GLY A O 1
ATOM 767 N N . PRO A 1 103 ? -11.862 0.779 -6.478 1.00 98.00 103 PRO A N 1
ATOM 768 C CA . PRO A 1 103 ? -11.204 -0.250 -5.677 1.00 98.00 103 PRO A CA 1
ATOM 769 C C . PRO A 1 103 ? -10.406 0.359 -4.513 1.00 98.00 103 PRO A C 1
ATOM 771 O O . PRO A 1 103 ? -9.980 1.510 -4.585 1.00 98.00 103 PRO A O 1
ATOM 774 N N . ALA A 1 104 ? -10.131 -0.438 -3.476 1.00 97.75 104 ALA A N 1
ATOM 775 C CA . ALA A 1 104 ? -9.234 -0.046 -2.381 1.00 97.75 104 ALA A CA 1
ATOM 776 C C . ALA A 1 104 ? -7.803 0.218 -2.882 1.00 97.75 104 ALA A C 1
ATOM 778 O O . ALA A 1 104 ? -7.218 1.266 -2.614 1.00 97.75 104 ALA A O 1
ATOM 779 N N . LEU A 1 105 ? -7.263 -0.737 -3.642 1.00 97.62 105 LEU A N 1
ATOM 780 C CA . LEU A 1 105 ? -5.932 -0.690 -4.237 1.00 97.62 105 LEU A CA 1
ATOM 781 C C . LEU A 1 105 ? -6.063 -0.818 -5.754 1.00 97.62 105 LEU A C 1
ATOM 783 O O . LEU A 1 105 ? -6.781 -1.698 -6.235 1.00 97.62 105 LEU A O 1
ATOM 787 N N . ARG A 1 106 ? -5.338 0.007 -6.511 1.00 97.56 106 ARG A N 1
ATOM 788 C CA . ARG A 1 106 ? -5.220 -0.139 -7.966 1.00 97.56 106 ARG A CA 1
ATOM 789 C C . ARG A 1 106 ? -3.760 -0.251 -8.371 1.00 97.56 106 ARG A C 1
ATOM 791 O O . ARG A 1 106 ? -3.011 0.715 -8.296 1.00 97.56 106 ARG A O 1
ATOM 798 N N . PHE A 1 107 ? -3.383 -1.437 -8.837 1.00 95.75 107 PHE A N 1
ATOM 799 C CA . PHE A 1 107 ? -2.082 -1.679 -9.449 1.00 95.75 107 PHE A CA 1
ATOM 800 C C . PHE A 1 107 ? -2.164 -1.369 -10.940 1.00 95.75 107 PHE A C 1
ATOM 802 O O . PHE A 1 107 ? -2.996 -1.934 -11.653 1.00 95.75 107 PHE A O 1
ATOM 809 N N . LYS A 1 108 ? -1.305 -0.469 -11.408 1.00 95.25 108 LYS A N 1
ATOM 810 C CA . LYS A 1 108 ? -1.211 -0.063 -12.807 1.00 95.25 108 LYS A CA 1
ATOM 811 C C . LYS A 1 108 ? 0.175 -0.428 -13.330 1.00 95.25 108 LYS A C 1
ATOM 813 O O . LYS A 1 108 ? 1.164 0.180 -12.933 1.00 95.25 108 LYS A O 1
ATOM 818 N N . GLY A 1 109 ? 0.224 -1.429 -14.204 1.00 93.25 109 GLY A N 1
ATOM 819 C CA . GLY A 1 109 ? 1.404 -1.734 -15.014 1.00 93.25 109 GLY A CA 1
ATOM 820 C C . GLY A 1 109 ? 1.407 -0.953 -16.330 1.00 93.25 109 GLY A C 1
ATOM 821 O O . GLY A 1 109 ? 0.410 -0.327 -16.700 1.00 93.25 109 GLY A O 1
ATOM 822 N N . SER A 1 110 ? 2.525 -1.014 -17.043 1.00 91.81 110 SER A N 1
ATOM 823 C CA . SER A 1 110 ? 2.766 -0.346 -18.325 1.00 91.81 110 SER A CA 1
ATOM 824 C C . SER A 1 110 ? 3.042 -1.314 -19.483 1.00 91.81 110 SER A C 1
ATOM 826 O O . SER A 1 110 ? 3.338 -0.881 -20.599 1.00 91.81 110 SER A O 1
ATOM 828 N N . HIS A 1 111 ? 2.921 -2.628 -19.256 1.00 87.31 111 HIS A N 1
ATOM 829 C CA . HIS A 1 111 ? 3.082 -3.635 -20.307 1.00 87.31 111 HIS A CA 1
ATOM 830 C C . HIS A 1 111 ? 2.089 -3.394 -21.454 1.00 87.31 111 HIS A C 1
ATOM 832 O O . HIS A 1 111 ? 0.877 -3.382 -21.255 1.00 87.31 111 HIS A O 1
ATOM 838 N N . PHE A 1 112 ? 2.621 -3.169 -22.657 1.00 82.75 112 PHE A N 1
ATOM 839 C CA . PHE A 1 112 ? 1.843 -2.727 -23.822 1.00 82.75 112 PHE A CA 1
ATOM 840 C C . PHE A 1 112 ? 1.869 -3.719 -24.998 1.00 82.75 112 PHE A C 1
ATOM 842 O O . PHE A 1 112 ? 1.245 -3.463 -26.028 1.00 82.75 112 PHE A O 1
ATOM 849 N N . LYS A 1 113 ? 2.615 -4.827 -24.884 1.00 80.12 113 LYS A N 1
ATOM 850 C CA . LYS A 1 113 ? 2.838 -5.798 -25.970 1.00 80.12 113 LYS A CA 1
ATOM 851 C C . LYS A 1 113 ? 2.509 -7.225 -25.514 1.00 80.12 113 LYS A C 1
ATOM 853 O O . LYS A 1 113 ? 1.905 -7.432 -24.472 1.00 80.12 113 LYS A O 1
ATOM 858 N N . SER A 1 114 ? 2.897 -8.216 -26.316 1.00 79.62 114 SER A N 1
ATOM 859 C CA . SER A 1 114 ? 2.858 -9.630 -25.945 1.00 79.62 114 SER A CA 1
ATOM 860 C C . SER A 1 114 ? 3.718 -9.897 -24.706 1.00 79.62 114 SER A C 1
ATOM 862 O O . SER A 1 114 ? 4.717 -9.213 -24.475 1.00 79.62 114 SER A O 1
ATOM 864 N N . ALA A 1 115 ? 3.334 -10.914 -23.937 1.00 78.38 115 ALA A N 1
ATOM 865 C CA . ALA A 1 115 ? 4.094 -11.434 -22.803 1.00 78.38 115 ALA A CA 1
ATOM 866 C C . ALA A 1 115 ? 5.206 -12.417 -23.227 1.00 78.38 115 ALA A C 1
ATOM 868 O O . ALA A 1 115 ? 5.765 -13.117 -22.385 1.00 78.38 115 ALA A O 1
ATOM 869 N N . ASP A 1 116 ? 5.533 -12.490 -24.521 1.00 84.94 116 ASP A N 1
ATOM 870 C CA . ASP A 1 116 ? 6.714 -13.217 -24.988 1.00 84.94 116 ASP A CA 1
ATOM 871 C C . ASP A 1 116 ? 7.984 -12.545 -24.439 1.00 84.94 116 ASP A C 1
ATOM 873 O O . ASP A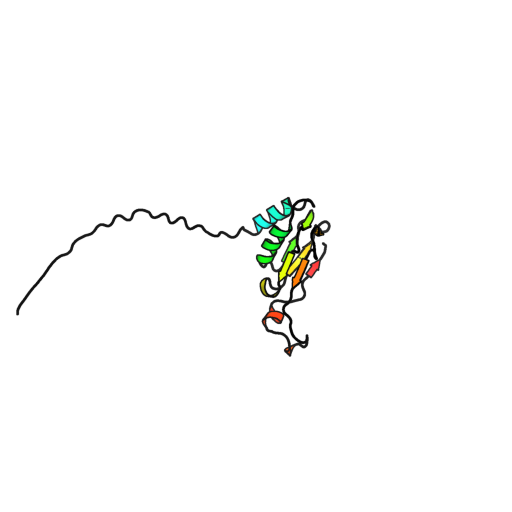 1 116 ? 8.069 -11.315 -24.481 1.00 84.94 116 ASP A O 1
ATOM 877 N N . PRO A 1 117 ? 9.004 -13.299 -23.981 1.00 80.06 117 PRO A N 1
ATOM 878 C CA . PRO A 1 117 ? 10.206 -12.717 -23.379 1.00 80.06 117 PRO A CA 1
ATOM 879 C C . PRO A 1 117 ? 10.873 -11.589 -24.196 1.00 80.06 117 PRO A C 1
ATOM 881 O O . PRO A 1 117 ? 11.210 -10.566 -23.605 1.00 80.06 117 PRO A O 1
ATOM 884 N N . PRO A 1 118 ? 11.002 -11.677 -25.539 1.00 82.38 118 PRO A N 1
ATOM 885 C CA . PRO A 1 118 ? 11.572 -10.589 -26.347 1.00 82.38 118 PRO A CA 1
ATOM 886 C C . PRO A 1 118 ? 10.670 -9.347 -26.469 1.00 82.38 118 PRO A C 1
ATOM 888 O O . PRO A 1 118 ? 11.076 -8.338 -27.040 1.00 82.38 118 PRO A O 1
ATOM 891 N N . GLY A 1 119 ? 9.410 -9.442 -26.040 1.00 80.56 119 GLY A N 1
ATOM 892 C CA . GLY A 1 119 ? 8.391 -8.402 -26.156 1.00 80.56 119 GLY A CA 1
ATOM 893 C C . GLY A 1 119 ? 8.325 -7.438 -24.972 1.00 80.56 119 GLY A C 1
ATOM 894 O O . GLY A 1 119 ? 7.624 -6.430 -25.076 1.00 80.56 119 GLY A O 1
ATOM 895 N N . PHE A 1 120 ? 9.035 -7.719 -23.879 1.00 82.75 120 PHE A N 1
ATOM 896 C CA . PHE A 1 120 ? 9.110 -6.838 -22.716 1.00 82.75 120 PHE A CA 1
ATOM 897 C C . PHE A 1 120 ? 10.068 -5.667 -22.955 1.00 82.75 120 PHE A C 1
ATOM 899 O O . PHE A 1 120 ? 11.124 -5.826 -23.563 1.00 82.75 120 PHE A O 1
ATOM 906 N N . SER A 1 121 ? 9.716 -4.484 -22.446 1.00 86.06 121 SER A N 1
ATOM 907 C CA . SER A 1 121 ? 10.688 -3.399 -22.291 1.00 86.06 121 SER A CA 1
ATOM 908 C C . SER A 1 121 ? 11.571 -3.661 -21.069 1.00 86.06 121 SER A C 1
ATOM 910 O O . SER A 1 121 ? 11.135 -4.317 -20.121 1.00 86.06 121 SER A O 1
ATOM 912 N N . GLU A 1 122 ? 12.782 -3.097 -21.059 1.00 87.62 122 GLU A N 1
ATOM 913 C CA . GLU A 1 122 ? 13.693 -3.178 -19.904 1.00 87.62 122 GLU A CA 1
ATOM 914 C C . GLU A 1 122 ? 13.014 -2.682 -18.618 1.00 87.62 122 GLU A C 1
ATOM 916 O O . GLU A 1 122 ? 13.060 -3.352 -17.592 1.00 87.62 122 GLU A O 1
ATOM 921 N N . GLN A 1 123 ? 12.270 -1.571 -18.691 1.00 87.50 123 GLN A N 1
ATOM 922 C CA . GLN A 1 123 ? 11.529 -1.042 -17.543 1.00 87.50 123 GLN A CA 1
ATOM 923 C C . GLN A 1 123 ? 10.529 -2.054 -16.966 1.00 87.50 123 GLN A C 1
ATOM 925 O O . GLN A 1 123 ? 10.509 -2.266 -15.754 1.00 87.50 123 GLN A O 1
ATOM 930 N N . VAL A 1 124 ? 9.697 -2.677 -17.812 1.00 87.94 124 VAL A N 1
ATOM 931 C CA . VAL A 1 124 ? 8.695 -3.650 -17.345 1.00 87.94 124 VAL A CA 1
ATOM 932 C C . VAL A 1 124 ? 9.393 -4.862 -16.730 1.00 87.94 124 VAL A C 1
ATOM 934 O O . VAL A 1 124 ? 8.982 -5.339 -15.674 1.00 87.94 124 VAL A O 1
ATOM 937 N N . TRP A 1 125 ? 10.478 -5.325 -17.352 1.00 87.81 125 TRP A N 1
ATOM 938 C CA . TRP A 1 125 ? 11.250 -6.471 -16.880 1.00 87.81 125 TRP A CA 1
ATOM 939 C C . TRP A 1 125 ? 11.898 -6.231 -15.508 1.00 87.81 125 TRP A C 1
ATOM 941 O O . TRP A 1 125 ? 11.823 -7.080 -14.613 1.00 87.81 125 TRP A O 1
ATOM 951 N N . ASP A 1 126 ? 12.496 -5.056 -15.322 1.00 88.50 126 ASP A N 1
ATOM 952 C CA . ASP A 1 126 ? 13.274 -4.738 -14.126 1.00 88.50 126 ASP A CA 1
ATOM 953 C C . ASP A 1 126 ? 12.409 -4.257 -12.958 1.00 88.50 126 ASP A C 1
ATOM 955 O O . ASP A 1 126 ? 12.763 -4.479 -11.796 1.00 88.50 126 ASP A O 1
ATOM 959 N N . GLN A 1 127 ? 11.272 -3.613 -13.240 1.00 87.19 127 GLN A N 1
ATOM 960 C CA . GLN A 1 127 ? 10.505 -2.889 -12.223 1.00 87.19 127 GLN A CA 1
ATOM 961 C C . GLN A 1 127 ? 9.087 -3.414 -12.002 1.00 87.19 127 GLN A C 1
ATOM 963 O O . GLN A 1 127 ? 8.578 -3.302 -10.889 1.00 87.19 127 GLN A O 1
ATOM 968 N N . GLU A 1 128 ? 8.450 -4.029 -12.996 1.00 90.69 128 GLU A N 1
ATOM 969 C CA . GLU A 1 128 ? 7.006 -4.309 -12.967 1.00 90.69 128 GLU A CA 1
ATOM 970 C C . GLU A 1 128 ? 6.697 -5.795 -12.779 1.00 90.69 128 GLU A C 1
ATOM 972 O O . GLU A 1 128 ? 5.842 -6.388 -13.438 1.00 90.69 128 GLU A O 1
ATOM 977 N N . ARG A 1 129 ? 7.405 -6.414 -11.831 1.00 88.31 129 ARG A N 1
ATOM 978 C CA . ARG A 1 129 ? 7.118 -7.786 -11.398 1.00 88.31 129 ARG A CA 1
ATOM 979 C C . ARG A 1 129 ? 5.719 -7.879 -10.790 1.00 88.31 129 ARG A C 1
ATOM 981 O O . ARG A 1 129 ? 5.181 -6.891 -10.292 1.00 88.31 129 ARG A O 1
ATOM 988 N N . MET A 1 130 ? 5.164 -9.094 -10.774 1.00 89.75 130 MET A N 1
ATOM 989 C CA . MET A 1 130 ? 3.859 -9.368 -10.169 1.00 89.75 130 MET A CA 1
ATOM 990 C C . MET A 1 130 ? 3.800 -8.824 -8.726 1.00 89.75 130 MET A C 1
ATOM 992 O O . MET A 1 130 ? 4.595 -9.261 -7.887 1.00 89.75 130 MET A O 1
ATOM 996 N N . PRO A 1 131 ? 2.886 -7.881 -8.427 1.00 92.06 131 PRO A N 1
ATOM 997 C CA . PRO A 1 131 ? 2.725 -7.356 -7.078 1.00 92.06 131 PRO A CA 1
ATOM 998 C C . PRO A 1 131 ? 2.230 -8.435 -6.120 1.00 92.06 131 PRO A C 1
ATOM 1000 O O . PRO A 1 131 ? 1.507 -9.352 -6.514 1.00 92.06 131 PRO A O 1
ATOM 1003 N N . VAL A 1 132 ? 2.574 -8.298 -4.841 1.00 94.50 132 VAL A N 1
ATOM 1004 C CA . VAL A 1 132 ? 2.117 -9.217 -3.793 1.00 94.50 132 VAL A CA 1
ATOM 1005 C C . VAL A 1 132 ? 1.205 -8.469 -2.837 1.00 94.50 132 VAL A C 1
ATOM 1007 O O . VAL A 1 132 ? 1.581 -7.428 -2.309 1.00 94.50 132 VAL A O 1
ATOM 1010 N N . VAL A 1 133 ? 0.026 -9.031 -2.583 1.00 95.25 133 VAL A N 1
ATOM 1011 C CA . VAL A 1 133 ? -0.901 -8.599 -1.532 1.00 95.25 133 VAL A CA 1
ATOM 1012 C C . VAL A 1 133 ? -1.208 -9.828 -0.685 1.00 95.25 133 VAL A C 1
ATOM 1014 O O . VAL A 1 133 ? -1.681 -10.832 -1.217 1.00 95.25 133 VAL A O 1
ATOM 1017 N N . LYS A 1 134 ? -0.879 -9.803 0.609 1.00 95.50 134 LYS A N 1
ATOM 1018 C CA . LYS A 1 134 ? -0.991 -10.991 1.472 1.00 95.50 134 LYS A CA 1
ATOM 1019 C C . LYS A 1 134 ? -1.416 -10.643 2.893 1.00 95.50 134 LYS A C 1
ATOM 1021 O O . LYS A 1 134 ? -0.801 -9.787 3.515 1.00 95.50 134 LYS A O 1
ATOM 1026 N N . GLY A 1 135 ? -2.355 -11.417 3.441 1.00 92.94 135 GLY A N 1
ATOM 1027 C CA . GLY A 1 135 ? -2.700 -11.378 4.869 1.00 92.94 135 GLY A CA 1
ATOM 1028 C C . GLY A 1 135 ? -3.407 -10.094 5.295 1.00 92.94 135 GLY A C 1
ATOM 1029 O O . GLY A 1 135 ? -3.132 -9.604 6.384 1.00 92.94 135 GLY A O 1
ATOM 1030 N N . ILE A 1 136 ? -4.245 -9.549 4.412 1.00 90.50 136 ILE A N 1
ATOM 1031 C CA . ILE A 1 136 ? -5.040 -8.325 4.577 1.00 90.50 136 ILE A CA 1
ATOM 1032 C C . ILE A 1 136 ? -6.488 -8.608 4.191 1.00 90.50 136 ILE A C 1
ATOM 1034 O O . ILE A 1 136 ? -6.679 -9.571 3.408 1.00 90.50 136 ILE A O 1
#

Solvent-accessible surface area (backbone atoms only — not comparable to full-atom values): 8305 Å² total; per-residue (Å²): 138,88,85,89,86,77,92,78,92,74,90,75,89,75,82,84,75,84,75,81,74,77,73,78,71,84,70,68,81,53,67,69,57,53,52,54,51,46,61,72,28,28,73,52,71,43,71,31,32,69,53,52,39,53,53,50,73,64,46,60,48,57,47,77,45,66,66,28,29,29,18,19,61,44,54,32,74,42,47,21,87,79,40,32,41,45,33,41,33,34,32,101,57,18,40,78,42,63,74,37,76,75,54,55,68,44,82,40,77,78,84,84,64,61,90,51,81,90,50,57,51,70,66,48,70,77,24,49,54,89,67,43,78,45,57,89

Nearest PDB structures (foldseek):
  4mr0-assembly2_B  TM=7.595E-01  e=3.011E-02  Streptococcus pneumoniae R6
  5zru-assembly1_A  TM=7.779E-01  e=6.784E-01  Niallia circulans
  5i04-assembly1_A  TM=2.578E-01  e=3.542E+00  Escherichia coli K-12